Protein AF-A0A537KKY2-F1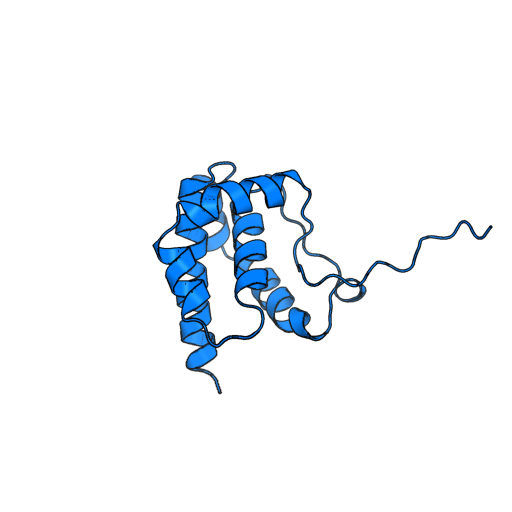 (afdb_monomer_lite)

Radius of gyration: 14.82 Å; chains: 1; bounding box: 40×30×48 Å

Secondary structure (DSSP, 8-state):
---S---PPPBS-SB---HHHHHHHHHHGGG-HHHHHHHHH--STTHHHHHHHHHHHHHSSS--BPPGGGB-GGGHHHHHHHHHHHT-HHHHHHHHHHTT-HHHHHHHHHHHHHHHHHHHHH--

Structure (mmCIF, N/CA/C/O backbone):
data_AF-A0A537KKY2-F1
#
_entry.id   AF-A0A537KKY2-F1
#
loop_
_atom_site.group_PDB
_atom_site.id
_atom_site.type_symbol
_atom_site.label_atom_id
_atom_site.label_alt_id
_atom_site.label_comp_id
_atom_site.label_asym_id
_atom_site.label_entity_id
_atom_site.label_seq_id
_atom_site.pdbx_PDB_ins_code
_atom_site.Cartn_x
_atom_site.Cartn_y
_atom_site.Cartn_z
_atom_site.occupancy
_atom_site.B_iso_or_equiv
_atom_site.auth_seq_id
_atom_site.auth_comp_id
_atom_site.auth_asym_id
_atom_site.auth_atom_id
_atom_site.pdbx_PDB_model_num
ATOM 1 N N . MET A 1 1 ? 25.834 -1.156 -30.778 1.00 37.69 1 MET A N 1
ATOM 2 C CA . MET A 1 1 ? 24.505 -0.953 -30.161 1.00 37.69 1 MET A CA 1
ATOM 3 C C . MET A 1 1 ? 23.981 -2.321 -29.775 1.00 37.69 1 MET A C 1
ATOM 5 O O . MET A 1 1 ? 23.835 -3.153 -30.659 1.00 37.69 1 MET A O 1
ATOM 9 N N . VAL A 1 2 ? 23.805 -2.595 -28.484 1.00 43.56 2 VAL A N 1
ATOM 10 C CA . VAL A 1 2 ? 23.272 -3.880 -28.013 1.00 43.56 2 VAL A CA 1
ATOM 11 C C . VAL A 1 2 ? 21.776 -3.689 -27.785 1.00 43.56 2 VAL A C 1
ATOM 13 O O . VAL A 1 2 ? 21.382 -3.024 -26.834 1.00 43.56 2 VAL A O 1
ATOM 16 N N . PHE A 1 3 ? 20.956 -4.222 -28.690 1.00 48.06 3 PHE A N 1
ATOM 17 C CA . PHE A 1 3 ? 19.530 -4.433 -28.452 1.00 48.06 3 PHE A CA 1
ATOM 18 C C . PHE A 1 3 ? 19.380 -5.788 -27.756 1.00 48.06 3 PHE A C 1
ATOM 20 O O . PHE A 1 3 ? 19.421 -6.838 -28.390 1.00 48.06 3 PHE A O 1
ATOM 27 N N . GLY A 1 4 ? 19.257 -5.748 -26.437 1.00 50.62 4 GLY A N 1
ATOM 28 C CA . GLY A 1 4 ? 18.796 -6.845 -25.593 1.00 50.62 4 GLY A CA 1
ATOM 29 C C . GLY A 1 4 ? 17.876 -6.252 -24.526 1.00 50.62 4 GLY A C 1
ATOM 30 O O . GLY A 1 4 ? 17.941 -5.036 -24.312 1.00 50.62 4 GLY A O 1
ATOM 31 N N . PRO A 1 5 ? 17.000 -7.041 -23.877 1.00 49.72 5 PRO A N 1
ATOM 32 C CA . PRO A 1 5 ? 16.219 -6.521 -22.765 1.00 49.72 5 PRO A CA 1
ATOM 33 C C . PRO A 1 5 ? 17.214 -5.976 -21.742 1.00 49.72 5 PRO A C 1
ATOM 35 O O . PRO A 1 5 ? 18.085 -6.707 -21.266 1.00 49.72 5 PRO A O 1
ATOM 38 N N . SER A 1 6 ? 17.133 -4.671 -21.472 1.00 57.19 6 SER A N 1
ATOM 39 C CA . SER A 1 6 ? 17.852 -4.078 -20.351 1.00 57.19 6 SER A CA 1
ATOM 40 C C . SER A 1 6 ? 17.519 -4.939 -19.140 1.00 57.19 6 SER A C 1
ATOM 42 O O . SER A 1 6 ? 16.339 -5.240 -18.936 1.00 57.19 6 SER A O 1
ATOM 44 N N . ALA A 1 7 ? 18.532 -5.390 -18.390 1.00 56.31 7 ALA A N 1
ATOM 45 C CA . ALA A 1 7 ? 18.290 -6.077 -17.125 1.00 56.31 7 ALA A CA 1
ATOM 46 C C . ALA A 1 7 ? 17.211 -5.285 -16.372 1.00 56.31 7 ALA A C 1
ATOM 48 O O . ALA A 1 7 ? 17.288 -4.046 -16.383 1.00 56.31 7 ALA A O 1
ATOM 49 N N . PRO A 1 8 ? 16.168 -5.946 -15.834 1.00 58.81 8 PRO A N 1
ATOM 50 C CA . PRO A 1 8 ? 15.068 -5.216 -15.240 1.00 58.81 8 PRO A CA 1
ATOM 51 C C . PRO A 1 8 ? 15.638 -4.271 -14.190 1.00 58.81 8 PRO A C 1
ATOM 53 O O . PRO A 1 8 ? 16.416 -4.682 -13.327 1.00 58.81 8 PRO A O 1
ATOM 56 N N . ALA A 1 9 ? 15.311 -2.988 -14.321 1.00 76.06 9 ALA A N 1
ATOM 57 C CA . ALA A 1 9 ? 15.739 -1.996 -13.356 1.00 76.06 9 ALA A CA 1
ATOM 58 C C . ALA A 1 9 ? 15.182 -2.413 -11.990 1.00 76.06 9 ALA A C 1
ATOM 60 O O . ALA A 1 9 ? 13.965 -2.507 -11.820 1.00 76.06 9 ALA A O 1
ATOM 61 N N . ILE A 1 10 ? 16.079 -2.708 -11.047 1.00 86.62 10 ILE A N 1
ATOM 62 C CA . ILE A 1 10 ? 15.712 -3.073 -9.679 1.00 86.62 10 ILE A CA 1
ATOM 63 C C . ILE A 1 10 ? 14.880 -1.923 -9.100 1.00 86.62 10 ILE A C 1
ATOM 65 O O . ILE A 1 10 ? 15.335 -0.779 -9.063 1.00 86.62 10 ILE A O 1
ATOM 69 N N . SER A 1 11 ? 13.653 -2.220 -8.676 1.00 89.56 11 SER A N 1
ATOM 70 C CA . SER A 1 11 ? 12.702 -1.231 -8.172 1.00 89.56 11 SER A CA 1
ATOM 71 C C . SER A 1 11 ? 12.497 -1.344 -6.670 1.00 89.56 11 SER A C 1
ATOM 73 O O . SER A 1 11 ? 12.560 -2.427 -6.095 1.00 89.56 11 SER A O 1
ATOM 75 N N . ARG A 1 12 ? 12.203 -0.210 -6.034 1.00 91.25 12 ARG A N 1
ATOM 76 C CA . ARG A 1 12 ? 11.792 -0.156 -4.626 1.00 91.25 12 ARG A CA 1
ATOM 77 C C . ARG A 1 12 ? 10.287 -0.323 -4.422 1.00 91.25 12 ARG A C 1
ATOM 79 O O . ARG A 1 12 ? 9.873 -0.547 -3.292 1.00 91.25 12 ARG A O 1
ATOM 86 N N . SER A 1 13 ? 9.488 -0.215 -5.482 1.00 92.94 13 SER A N 1
ATOM 87 C CA . SER A 1 13 ? 8.060 -0.520 -5.426 1.00 92.94 13 SER A CA 1
ATOM 88 C C . SER A 1 13 ? 7.847 -1.999 -5.716 1.00 92.94 13 SER A C 1
ATOM 90 O O . SER A 1 13 ? 8.467 -2.577 -6.612 1.00 92.94 13 SER A O 1
ATOM 92 N N . THR A 1 14 ? 6.971 -2.621 -4.942 1.00 94.25 14 THR A N 1
ATOM 93 C CA . THR A 1 14 ? 6.631 -4.040 -5.070 1.00 94.25 14 THR A CA 1
ATOM 94 C C . THR A 1 14 ? 5.454 -4.261 -6.019 1.00 94.25 14 THR A C 1
ATOM 96 O O . THR A 1 14 ? 5.295 -5.355 -6.567 1.00 94.25 14 THR A O 1
ATOM 99 N N . ILE A 1 15 ? 4.662 -3.216 -6.266 1.00 94.44 15 ILE A N 1
ATOM 100 C CA . ILE A 1 15 ? 3.536 -3.210 -7.195 1.00 94.44 15 ILE A CA 1
ATOM 101 C C . ILE A 1 15 ? 3.994 -2.648 -8.550 1.00 94.44 15 ILE A C 1
ATOM 103 O O . ILE A 1 15 ? 4.889 -1.811 -8.662 1.00 94.44 15 ILE A O 1
ATOM 107 N N . VAL A 1 16 ? 3.417 -3.150 -9.639 1.00 94.25 16 VAL A N 1
ATOM 108 C CA . VAL A 1 16 ? 3.556 -2.518 -10.954 1.00 94.25 16 VAL A CA 1
ATOM 109 C C . VAL A 1 16 ? 2.628 -1.307 -10.991 1.00 94.25 16 VAL A C 1
ATOM 111 O O . VAL A 1 16 ? 1.405 -1.462 -11.006 1.00 94.25 16 VAL A O 1
ATOM 114 N N . HIS A 1 17 ? 3.219 -0.119 -11.030 1.00 93.81 17 HIS A N 1
ATOM 115 C CA . HIS A 1 17 ? 2.524 1.161 -11.140 1.00 93.81 17 HIS A CA 1
ATOM 116 C C . HIS A 1 17 ? 2.902 1.868 -12.446 1.00 93.81 17 HIS A C 1
ATOM 118 O O . HIS A 1 17 ? 3.857 1.488 -13.130 1.00 93.81 17 HIS A O 1
ATOM 124 N N . ASP A 1 18 ? 2.111 2.870 -12.796 1.00 91.75 18 ASP A N 1
ATOM 125 C CA . ASP A 1 18 ? 2.328 3.784 -13.909 1.00 91.75 18 ASP A CA 1
ATOM 126 C C . ASP A 1 18 ? 2.257 5.243 -13.406 1.00 91.75 18 ASP A C 1
ATOM 128 O O . ASP A 1 18 ? 1.920 5.470 -12.239 1.00 91.75 18 ASP A O 1
ATOM 132 N N . PRO A 1 19 ? 2.591 6.243 -14.246 1.00 92.25 19 PRO A N 1
ATOM 133 C CA . PRO A 1 19 ? 2.602 7.641 -13.816 1.00 92.25 19 PRO A CA 1
ATOM 134 C C . PRO A 1 19 ? 1.258 8.169 -13.294 1.00 92.25 19 PRO A C 1
ATOM 136 O O . PRO A 1 19 ? 1.254 9.117 -12.517 1.00 92.25 19 PRO A O 1
ATOM 139 N N . PHE A 1 20 ? 0.120 7.570 -13.671 1.00 91.81 20 PHE A N 1
ATOM 140 C CA . PHE A 1 20 ? -1.185 8.011 -13.167 1.00 91.81 20 PHE A CA 1
ATOM 141 C C . PHE A 1 20 ? -1.400 7.612 -11.706 1.00 91.81 20 PHE A C 1
ATOM 143 O O . PHE A 1 20 ? -2.111 8.304 -10.979 1.00 91.81 20 PHE A O 1
ATOM 150 N N . ASP A 1 21 ? -0.805 6.504 -11.261 1.00 93.44 21 ASP A N 1
ATOM 151 C CA . ASP A 1 21 ? -0.862 6.116 -9.850 1.00 93.44 21 ASP A CA 1
ATOM 152 C C . ASP A 1 21 ? -0.021 7.043 -8.986 1.00 93.44 21 ASP A C 1
ATOM 154 O O . ASP A 1 21 ? -0.438 7.412 -7.888 1.00 93.44 21 ASP A O 1
ATOM 158 N N . GLU A 1 22 ? 1.162 7.402 -9.491 1.00 94.00 22 GLU A N 1
ATOM 159 C CA . GLU A 1 22 ? 2.065 8.353 -8.849 1.00 94.00 22 GLU A CA 1
ATOM 160 C C . GLU A 1 22 ? 1.373 9.706 -8.712 1.00 94.00 22 GLU A C 1
ATOM 162 O O . GLU A 1 22 ? 1.248 10.210 -7.599 1.00 94.00 22 GLU A O 1
ATOM 167 N N . GLU A 1 23 ? 0.815 10.231 -9.806 1.00 94.81 23 GLU A N 1
ATOM 168 C CA . GLU A 1 23 ? 0.076 11.494 -9.802 1.00 94.81 23 GLU A CA 1
ATOM 169 C C . GLU A 1 23 ? -1.111 11.455 -8.829 1.00 94.81 23 GLU A C 1
ATOM 171 O O . GLU A 1 23 ? -1.277 12.364 -8.016 1.00 94.81 23 GLU A O 1
ATOM 176 N N . ALA A 1 24 ? -1.905 10.379 -8.836 1.00 95.56 24 ALA A N 1
ATOM 177 C CA . ALA A 1 24 ? -3.039 10.241 -7.924 1.00 95.56 24 ALA A CA 1
ATOM 178 C C . ALA A 1 24 ? -2.608 10.212 -6.450 1.00 95.56 24 ALA A C 1
ATOM 180 O O . ALA A 1 24 ? -3.278 10.803 -5.597 1.00 95.56 24 ALA A O 1
ATOM 181 N N . PHE A 1 25 ? -1.500 9.532 -6.141 1.00 96.69 25 PHE A N 1
ATOM 182 C CA . PHE A 1 25 ? -0.954 9.486 -4.789 1.00 96.69 25 PHE A CA 1
ATOM 183 C C . PHE A 1 25 ? -0.393 10.845 -4.359 1.00 96.69 25 PHE A C 1
ATOM 185 O O . PHE A 1 25 ? -0.689 11.314 -3.259 1.00 96.69 25 PHE A O 1
ATOM 192 N N . GLU A 1 26 ? 0.370 11.507 -5.225 1.00 95.81 26 GLU A N 1
ATOM 193 C CA . GLU A 1 26 ? 0.938 12.831 -4.968 1.00 95.81 26 GLU A CA 1
ATOM 194 C C . GLU A 1 26 ? -0.140 13.908 -4.811 1.00 95.81 26 GLU A C 1
ATOM 196 O O . GLU A 1 26 ? 0.005 14.808 -3.984 1.00 95.81 26 GLU A O 1
ATOM 201 N N . GLU A 1 27 ? -1.253 13.804 -5.540 1.00 96.50 27 GLU A N 1
ATOM 202 C CA . GLU A 1 27 ? -2.363 14.749 -5.434 1.00 96.50 27 GLU A CA 1
ATOM 203 C C . GLU A 1 27 ? -3.143 14.590 -4.119 1.00 96.50 27 GLU A C 1
ATOM 205 O O . GLU A 1 27 ? -3.589 15.578 -3.517 1.00 96.50 27 GLU A O 1
ATOM 210 N N . ILE A 1 28 ? -3.337 13.346 -3.663 1.00 96.44 28 ILE A N 1
ATOM 211 C CA . ILE A 1 28 ? -4.135 13.070 -2.465 1.00 96.44 28 ILE A CA 1
ATOM 212 C C . ILE A 1 28 ? -3.324 13.153 -1.175 1.00 96.44 28 ILE A C 1
ATOM 214 O O . ILE A 1 28 ? -3.868 13.563 -0.148 1.00 96.44 28 ILE A O 1
ATOM 218 N N . LEU A 1 29 ? -2.030 12.822 -1.205 1.00 95.62 29 LEU A N 1
ATOM 219 C CA . LEU A 1 29 ? -1.189 12.775 -0.011 1.00 95.62 29 LEU A CA 1
ATOM 220 C C . LEU A 1 29 ? -1.205 14.097 0.782 1.00 95.62 29 LEU A C 1
ATOM 222 O O . LEU A 1 29 ? -1.402 14.031 1.993 1.00 95.62 29 LEU A O 1
ATOM 226 N N . PRO A 1 30 ? -1.105 15.303 0.179 1.00 95.69 30 PRO A N 1
ATOM 227 C CA . PRO A 1 30 ? -1.218 16.575 0.899 1.00 95.69 30 PRO A CA 1
ATOM 228 C C . PRO A 1 30 ? -2.544 16.768 1.644 1.00 95.69 30 PRO A C 1
ATOM 230 O O . PRO A 1 30 ? -2.575 17.476 2.649 1.00 95.69 30 PRO A O 1
ATOM 233 N N . LYS A 1 31 ? -3.623 16.143 1.158 1.00 95.50 31 LYS A N 1
ATOM 234 C CA . LYS A 1 31 ? -4.986 16.236 1.702 1.00 95.50 31 LYS A CA 1
ATOM 235 C C . LYS A 1 31 ? -5.255 15.157 2.767 1.00 95.50 31 LYS A C 1
ATOM 237 O O . LYS A 1 31 ? -6.152 15.324 3.588 1.00 95.50 31 LYS A O 1
ATOM 242 N N . ALA A 1 32 ? -4.473 14.076 2.783 1.00 95.44 32 ALA A N 1
ATOM 243 C CA . ALA A 1 32 ? -4.597 12.960 3.718 1.00 95.44 32 ALA A CA 1
ATOM 244 C C . ALA A 1 32 ? -3.790 13.216 5.005 1.00 95.44 32 ALA A C 1
ATOM 246 O O . ALA A 1 32 ? -2.660 12.753 5.161 1.00 95.44 32 ALA A O 1
ATOM 247 N N . ALA A 1 33 ? -4.356 14.004 5.924 1.00 94.50 33 ALA A N 1
ATOM 248 C CA . ALA A 1 33 ? -3.658 14.437 7.137 1.00 94.50 33 ALA A CA 1
ATOM 249 C C . ALA A 1 33 ? -3.184 13.272 8.027 1.00 94.50 33 ALA A C 1
ATOM 251 O O . ALA A 1 33 ? -2.048 13.312 8.499 1.00 94.50 33 ALA A O 1
ATOM 252 N N . GLY A 1 34 ? -4.015 12.241 8.223 1.00 93.88 34 GLY A N 1
ATOM 253 C CA . GLY A 1 34 ? -3.663 11.077 9.041 1.00 93.88 34 GLY A CA 1
ATOM 254 C C . GLY A 1 34 ? -2.539 10.257 8.410 1.00 93.88 34 GLY A C 1
ATOM 255 O O . GLY A 1 34 ? -1.505 10.059 9.041 1.00 93.88 34 GLY A O 1
ATOM 256 N N . LEU A 1 35 ? -2.659 9.915 7.123 1.00 94.88 35 LEU A N 1
ATOM 257 C CA . LEU A 1 35 ? -1.588 9.247 6.373 1.00 94.88 35 LEU A CA 1
ATOM 258 C C . LEU A 1 35 ? -0.258 10.019 6.421 1.00 94.88 35 LEU A C 1
ATOM 260 O O . LEU A 1 35 ? 0.802 9.422 6.602 1.00 94.88 35 LEU A O 1
ATOM 264 N N . ARG A 1 36 ? -0.292 11.350 6.285 1.00 96.62 36 ARG A N 1
ATOM 265 C CA . ARG A 1 36 ? 0.911 12.192 6.399 1.00 96.62 36 ARG A CA 1
ATOM 266 C C . ARG A 1 36 ? 1.540 12.121 7.785 1.00 96.62 36 ARG A C 1
ATOM 268 O O . ARG A 1 36 ? 2.761 12.041 7.875 1.00 96.62 36 ARG A O 1
ATOM 275 N N . LEU A 1 37 ? 0.726 12.197 8.838 1.00 95.44 37 LEU A N 1
ATOM 276 C CA . LEU A 1 37 ? 1.204 12.120 10.217 1.00 95.44 37 LEU A CA 1
ATOM 277 C C . LEU A 1 37 ? 1.846 10.756 10.479 1.00 95.44 37 LEU A C 1
ATOM 279 O O . LEU A 1 37 ? 2.981 10.693 10.941 1.00 95.44 37 LEU A O 1
ATOM 283 N N . LEU A 1 38 ? 1.170 9.685 10.064 1.00 94.62 38 LEU A N 1
ATOM 284 C CA . LEU A 1 38 ? 1.650 8.315 10.190 1.00 94.62 38 LEU A CA 1
ATOM 285 C C . LEU A 1 38 ? 3.002 8.112 9.493 1.00 94.62 38 LEU A C 1
ATOM 287 O O . LEU A 1 38 ? 3.921 7.520 10.056 1.00 94.62 38 LEU A O 1
ATOM 291 N N . LEU A 1 39 ? 3.159 8.653 8.282 1.00 94.38 39 LEU A N 1
ATOM 292 C CA . LEU A 1 39 ? 4.427 8.614 7.551 1.00 94.38 39 LEU A CA 1
ATOM 293 C C . LEU A 1 39 ? 5.532 9.440 8.218 1.00 94.38 39 LEU A C 1
ATOM 295 O O . LEU A 1 39 ? 6.691 9.036 8.171 1.00 94.38 39 LEU A O 1
ATOM 299 N N . ALA A 1 40 ? 5.194 10.579 8.824 1.00 93.44 40 ALA A N 1
ATOM 300 C CA . ALA A 1 40 ? 6.158 11.437 9.510 1.00 93.44 40 ALA A CA 1
ATOM 301 C C . ALA A 1 40 ? 6.649 10.839 10.840 1.00 93.44 40 ALA A C 1
ATOM 303 O O . ALA A 1 40 ? 7.795 11.066 11.226 1.00 93.44 40 ALA A O 1
ATOM 304 N N . GLU A 1 41 ? 5.797 10.085 11.537 1.00 92.50 41 GLU A N 1
ATOM 305 C CA . GLU A 1 41 ? 6.105 9.476 12.838 1.00 92.50 41 GLU A CA 1
ATOM 306 C C . GLU A 1 41 ? 6.694 8.062 12.723 1.00 92.50 41 GLU A C 1
ATOM 308 O O . GLU A 1 41 ? 7.319 7.564 13.668 1.00 92.50 41 GLU A O 1
ATOM 313 N N . SER A 1 42 ? 6.527 7.411 11.569 1.00 89.38 42 SER A N 1
ATOM 314 C CA . SER A 1 42 ? 6.990 6.044 11.359 1.00 89.38 42 SER A CA 1
ATOM 315 C C . SER A 1 42 ? 8.512 5.923 11.439 1.00 89.38 42 SER A C 1
ATOM 317 O O . SER A 1 42 ? 9.270 6.624 10.769 1.00 89.38 42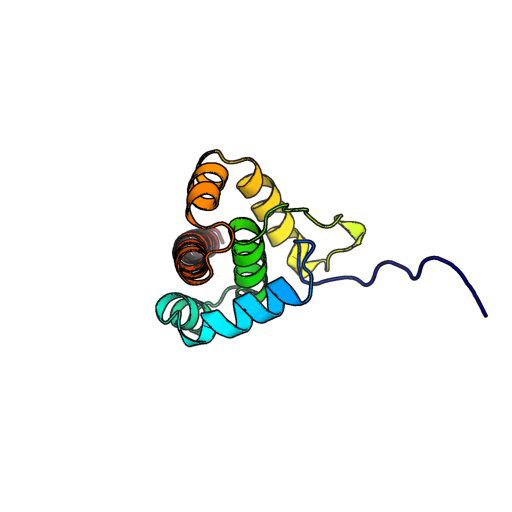 SER A O 1
ATOM 319 N N . ARG A 1 43 ? 8.964 4.959 12.246 1.00 87.38 43 ARG A N 1
ATOM 320 C CA . ARG A 1 43 ? 10.374 4.545 12.345 1.00 87.38 43 ARG A CA 1
ATOM 321 C C . ARG A 1 43 ? 10.704 3.367 11.433 1.00 87.38 43 ARG A C 1
ATOM 323 O O . ARG A 1 43 ? 11.865 2.972 11.352 1.00 87.38 43 ARG A O 1
ATOM 330 N N . VAL A 1 44 ? 9.693 2.794 10.780 1.00 84.88 44 VAL A N 1
ATOM 331 C CA . VAL A 1 44 ? 9.865 1.651 9.888 1.00 84.88 44 VAL A CA 1
ATOM 332 C C . VAL A 1 44 ? 10.560 2.131 8.612 1.00 84.88 44 VAL A C 1
ATOM 334 O O . VAL A 1 44 ? 10.060 3.046 7.947 1.00 84.88 44 VAL A O 1
ATOM 337 N N . PRO A 1 45 ? 11.709 1.537 8.242 1.00 85.31 45 PRO A N 1
ATOM 338 C CA . PRO A 1 45 ? 12.372 1.864 6.992 1.00 85.31 45 PRO A CA 1
ATOM 339 C C . PRO A 1 45 ? 11.416 1.694 5.813 1.00 85.31 45 PRO A C 1
ATOM 341 O O . PRO A 1 45 ? 10.677 0.718 5.739 1.00 85.31 45 PRO A O 1
ATOM 344 N N . LEU A 1 46 ? 11.457 2.633 4.868 1.00 88.69 46 LEU A N 1
ATOM 345 C CA . LEU A 1 46 ? 10.675 2.566 3.631 1.00 88.69 46 LEU A CA 1
ATOM 346 C C . LEU A 1 46 ? 9.144 2.557 3.830 1.00 88.69 46 LEU A C 1
ATOM 348 O O . LEU A 1 46 ? 8.409 2.105 2.949 1.00 88.69 46 LEU A O 1
ATOM 352 N N . ALA A 1 47 ? 8.642 3.098 4.948 1.00 91.31 47 ALA A N 1
ATOM 353 C CA . ALA A 1 47 ? 7.204 3.233 5.196 1.00 91.31 47 ALA A CA 1
ATOM 354 C C . ALA A 1 47 ? 6.475 3.993 4.073 1.00 91.31 47 ALA A C 1
ATOM 356 O O . ALA A 1 47 ? 5.359 3.635 3.710 1.00 91.31 47 ALA A O 1
ATOM 357 N N . GLN A 1 48 ? 7.120 4.993 3.463 1.00 93.50 48 GLN A N 1
ATOM 358 C CA . GLN A 1 48 ? 6.555 5.727 2.328 1.00 93.50 48 GLN A CA 1
ATOM 359 C C . GLN A 1 48 ? 6.390 4.847 1.082 1.00 93.50 48 GLN A C 1
ATOM 361 O O . GLN A 1 48 ? 5.377 4.947 0.394 1.00 93.50 48 GLN A O 1
ATOM 366 N N . GLN A 1 49 ? 7.352 3.963 0.797 1.00 93.81 49 GLN A N 1
ATOM 367 C CA . GLN A 1 49 ? 7.242 3.010 -0.311 1.00 93.81 49 GLN A CA 1
ATOM 368 C C . GLN A 1 49 ? 6.132 1.990 -0.045 1.00 93.81 49 GLN A C 1
ATOM 370 O O . GLN A 1 49 ? 5.341 1.710 -0.941 1.00 93.81 49 GLN A O 1
ATOM 375 N N . LEU A 1 50 ? 6.025 1.489 1.191 1.00 94.00 50 LEU A N 1
ATOM 376 C CA . LEU A 1 50 ? 4.938 0.591 1.583 1.00 94.00 50 LEU A CA 1
ATOM 377 C C . LEU A 1 50 ? 3.568 1.273 1.461 1.00 94.00 50 LEU A C 1
ATOM 379 O O . LEU A 1 50 ? 2.631 0.674 0.941 1.00 94.00 50 LEU A O 1
ATOM 383 N N . ALA A 1 51 ? 3.457 2.532 1.890 1.00 96.25 51 ALA A N 1
ATOM 384 C CA . ALA A 1 51 ? 2.236 3.322 1.758 1.00 96.25 51 ALA A CA 1
ATOM 385 C C . ALA A 1 51 ? 1.822 3.500 0.296 1.00 96.25 51 ALA A C 1
ATOM 387 O O . ALA A 1 51 ? 0.652 3.332 -0.035 1.00 96.25 51 ALA A O 1
ATOM 388 N N . PHE A 1 52 ? 2.778 3.798 -0.585 1.00 96.81 52 PHE A N 1
ATOM 389 C CA . PHE A 1 52 ? 2.508 3.926 -2.013 1.00 96.81 52 PHE A CA 1
ATOM 390 C C . PHE A 1 52 ? 2.068 2.598 -2.645 1.00 96.81 52 PHE A C 1
ATOM 392 O O . PHE A 1 52 ? 1.097 2.564 -3.402 1.00 96.81 52 PHE A O 1
ATOM 399 N N . ASP A 1 53 ? 2.718 1.486 -2.298 1.00 96.19 53 ASP A N 1
ATOM 400 C CA . ASP A 1 53 ? 2.321 0.163 -2.787 1.00 96.19 53 ASP A CA 1
ATOM 401 C C . ASP A 1 53 ? 0.921 -0.240 -2.286 1.00 96.19 53 ASP A C 1
ATOM 403 O O . ASP A 1 53 ? 0.108 -0.764 -3.055 1.00 96.19 53 ASP A O 1
ATOM 407 N N . LEU A 1 54 ? 0.601 0.054 -1.019 1.00 96.06 54 LEU A N 1
ATOM 408 C CA . LEU A 1 54 ? -0.739 -0.133 -0.456 1.00 96.06 54 LEU A CA 1
ATOM 409 C C . LEU A 1 54 ? -1.767 0.728 -1.188 1.00 96.06 54 LEU A C 1
ATOM 411 O O . LEU A 1 54 ? -2.806 0.213 -1.605 1.00 96.06 54 LEU A O 1
ATOM 415 N N . PHE A 1 55 ? -1.459 2.002 -1.421 1.00 97.25 55 PHE A N 1
ATOM 416 C CA . PHE A 1 55 ? -2.314 2.888 -2.200 1.00 97.25 55 PHE A CA 1
ATOM 417 C C . PHE A 1 55 ? -2.600 2.296 -3.583 1.00 97.25 55 PHE A C 1
ATOM 419 O O . PHE A 1 55 ? -3.761 2.128 -3.951 1.00 97.25 55 PHE A O 1
ATOM 426 N N . CYS A 1 56 ? -1.568 1.864 -4.312 1.00 96.50 56 CYS A N 1
ATOM 427 C CA . CYS A 1 56 ? -1.724 1.225 -5.619 1.00 96.50 56 CYS A CA 1
ATOM 428 C C . CYS A 1 56 ? -2.585 -0.048 -5.554 1.00 96.50 56 CYS A C 1
ATOM 430 O O . CYS A 1 56 ? -3.404 -0.293 -6.447 1.00 96.50 56 CYS A O 1
ATOM 432 N N . SER A 1 57 ? -2.442 -0.847 -4.492 1.00 95.62 57 SER A N 1
ATOM 433 C CA . SER A 1 57 ? -3.224 -2.076 -4.303 1.00 95.62 57 SER A CA 1
ATOM 434 C C . SER A 1 57 ? -4.731 -1.811 -4.172 1.00 95.62 57 SER A C 1
ATOM 436 O O . SER A 1 57 ? -5.557 -2.560 -4.706 1.00 95.62 57 SER A O 1
ATOM 438 N N . PHE A 1 58 ? -5.099 -0.689 -3.555 1.00 96.19 58 PHE A N 1
ATOM 439 C CA . PHE A 1 58 ? -6.484 -0.280 -3.341 1.00 96.19 58 PHE A CA 1
ATOM 440 C C . PHE A 1 58 ? -7.041 0.615 -4.460 1.00 96.19 58 PHE A C 1
ATOM 442 O O . PHE A 1 58 ? -8.252 0.596 -4.702 1.00 96.19 58 PHE A O 1
ATOM 449 N N . TYR A 1 59 ? -6.185 1.368 -5.155 1.00 95.19 59 TYR A N 1
ATOM 450 C CA . TYR A 1 59 ? -6.577 2.360 -6.156 1.00 95.19 59 TYR A CA 1
ATOM 451 C C . TYR A 1 59 ? -6.910 1.735 -7.516 1.00 95.19 59 TYR A C 1
ATOM 453 O O . TYR A 1 59 ? -7.958 2.021 -8.101 1.00 95.19 59 TYR A O 1
ATOM 461 N N . LYS A 1 60 ? -6.028 0.872 -8.039 1.00 93.00 60 LYS A N 1
ATOM 462 C CA . LYS A 1 60 ? -6.035 0.483 -9.461 1.00 93.00 60 LYS A CA 1
ATOM 463 C C . LYS A 1 60 ? -7.097 -0.547 -9.824 1.00 93.00 60 LYS A C 1
ATOM 465 O O . LYS A 1 60 ? -7.556 -1.322 -8.987 1.00 93.00 60 LYS A O 1
ATOM 470 N N . TYR A 1 61 ? -7.404 -0.659 -11.123 1.00 84.81 61 TYR A N 1
ATOM 471 C CA . TYR A 1 61 ? -8.260 -1.720 -11.687 1.00 84.81 61 TYR A CA 1
ATOM 472 C C . TYR A 1 61 ? -7.633 -3.109 -11.712 1.00 84.81 61 TYR A C 1
ATOM 474 O O . TYR A 1 61 ? -8.348 -4.097 -11.522 1.00 84.81 61 TYR A O 1
ATOM 482 N N . PHE A 1 62 ? -6.326 -3.192 -11.919 1.00 87.12 62 PHE A N 1
ATOM 483 C CA . PHE A 1 62 ? -5.586 -4.442 -11.906 1.00 87.12 62 PHE A CA 1
ATOM 484 C C . PHE A 1 62 ? -4.317 -4.239 -11.096 1.00 87.12 62 PHE A C 1
ATOM 486 O O . PHE A 1 62 ? -3.562 -3.303 -11.346 1.00 87.12 62 PHE A O 1
ATOM 493 N N . VAL A 1 63 ? -4.123 -5.102 -10.106 1.00 92.06 63 VAL A N 1
ATOM 494 C CA . VAL A 1 63 ? -2.978 -5.051 -9.207 1.00 92.06 63 VAL A CA 1
ATOM 495 C C . VAL A 1 63 ? -2.065 -6.198 -9.588 1.00 92.06 63 VAL A C 1
ATOM 497 O O . VAL A 1 63 ? -2.495 -7.351 -9.623 1.00 92.06 63 VAL A O 1
ATOM 500 N N . LYS A 1 64 ? -0.811 -5.879 -9.893 1.00 93.19 64 LYS A N 1
ATOM 501 C CA . LYS A 1 64 ? 0.202 -6.866 -10.245 1.00 93.19 64 LYS A CA 1
ATOM 502 C C . LYS A 1 64 ? 1.420 -6.654 -9.366 1.00 93.19 64 LYS A C 1
ATOM 504 O O . LYS A 1 64 ? 1.988 -5.568 -9.363 1.00 93.19 64 LYS A O 1
ATOM 509 N N . LEU A 1 65 ? 1.833 -7.702 -8.665 1.00 94.00 65 LEU A N 1
ATOM 510 C CA . LEU A 1 65 ? 3.114 -7.714 -7.969 1.00 94.00 65 LEU A CA 1
ATOM 511 C C . LEU A 1 65 ? 4.253 -7.890 -8.971 1.00 94.00 65 LEU A C 1
ATOM 513 O O . LEU A 1 65 ? 4.152 -8.694 -9.904 1.00 94.00 65 LEU A O 1
ATOM 517 N N . ARG A 1 66 ? 5.349 -7.164 -8.755 1.00 94.19 66 ARG A N 1
ATOM 518 C CA . ARG A 1 66 ? 6.605 -7.388 -9.473 1.00 94.19 66 ARG A CA 1
ATOM 519 C C . ARG A 1 66 ? 7.214 -8.733 -9.064 1.00 94.19 66 ARG A C 1
ATOM 521 O O . ARG A 1 66 ? 6.935 -9.280 -7.984 1.00 94.19 66 ARG A O 1
ATOM 528 N N . SER A 1 67 ? 8.024 -9.307 -9.949 1.00 91.62 67 SER A N 1
ATOM 529 C CA . SER A 1 67 ? 8.747 -10.533 -9.615 1.00 91.62 67 SER A CA 1
ATOM 530 C C . SER A 1 67 ? 9.821 -10.244 -8.555 1.00 91.62 67 SER A C 1
ATOM 532 O O . SER A 1 67 ? 10.338 -9.126 -8.499 1.00 91.62 67 SER A O 1
ATOM 534 N N . PRO A 1 68 ? 10.197 -11.231 -7.722 1.00 90.62 68 PRO A N 1
ATOM 535 C CA . PRO A 1 68 ? 11.260 -11.048 -6.735 1.00 90.62 68 PRO A CA 1
ATOM 536 C C . PRO A 1 68 ? 12.581 -10.565 -7.352 1.00 90.62 68 PRO A C 1
ATOM 538 O O . PRO A 1 68 ? 13.264 -9.743 -6.759 1.00 90.62 68 PRO A O 1
ATOM 541 N N . SER A 1 69 ? 12.918 -10.995 -8.573 1.00 90.62 69 SER A N 1
ATOM 542 C CA . SER A 1 69 ? 14.130 -10.561 -9.288 1.00 90.62 69 SER A CA 1
ATOM 543 C C . SER A 1 69 ? 14.130 -9.091 -9.725 1.00 90.62 69 SER A C 1
ATOM 545 O O . SER A 1 69 ? 15.173 -8.576 -10.112 1.00 90.62 69 SER A O 1
ATOM 547 N N . GLU A 1 70 ? 12.978 -8.419 -9.694 1.00 92.12 70 GLU A N 1
ATOM 548 C CA . GLU A 1 70 ? 12.812 -7.019 -10.111 1.00 92.12 70 GLU A CA 1
ATOM 549 C C . GLU A 1 70 ? 12.737 -6.053 -8.918 1.00 92.12 70 GLU A C 1
ATOM 551 O O . GLU A 1 70 ? 12.582 -4.847 -9.113 1.00 92.12 70 GLU A O 1
ATOM 556 N N . ILE A 1 71 ? 12.812 -6.566 -7.686 1.00 92.25 71 ILE A N 1
ATOM 557 C CA . ILE A 1 71 ? 12.601 -5.799 -6.456 1.00 92.25 71 ILE A CA 1
ATOM 558 C C . ILE A 1 71 ? 13.905 -5.702 -5.661 1.00 92.25 71 ILE A C 1
ATOM 560 O O . ILE A 1 71 ? 14.647 -6.676 -5.518 1.00 92.25 71 ILE A O 1
ATOM 564 N N . ALA A 1 72 ? 14.175 -4.515 -5.122 1.00 91.25 72 ALA A N 1
ATOM 565 C CA . ALA A 1 72 ? 15.324 -4.255 -4.267 1.00 91.25 72 ALA A CA 1
ATOM 566 C C . ALA A 1 72 ? 15.305 -5.173 -3.026 1.00 91.25 72 ALA A C 1
ATOM 568 O O . ALA A 1 72 ? 14.228 -5.386 -2.460 1.00 91.25 72 ALA A O 1
ATOM 569 N N . PRO A 1 73 ? 16.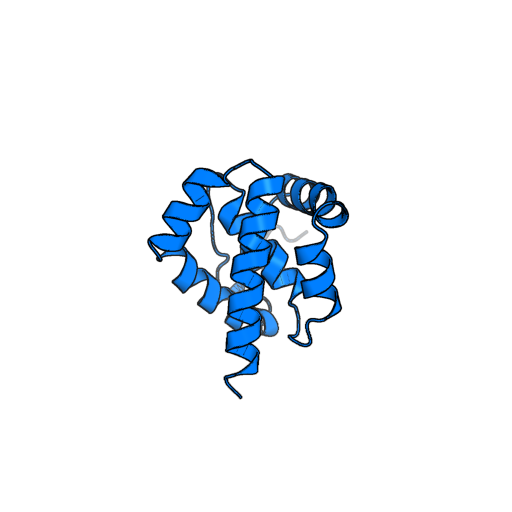452 -5.726 -2.581 1.00 90.12 73 PRO A N 1
ATOM 570 C CA . PRO A 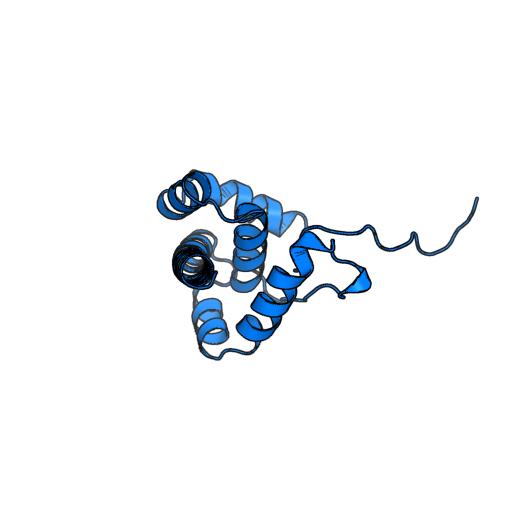1 73 ? 16.504 -6.659 -1.452 1.00 90.12 73 PRO A CA 1
ATOM 571 C C . PRO A 1 73 ? 15.797 -6.146 -0.192 1.00 90.12 73 PRO A C 1
ATOM 573 O O . PRO A 1 73 ? 15.078 -6.898 0.463 1.00 90.12 73 PRO A O 1
ATOM 576 N N . GLU A 1 74 ? 15.931 -4.853 0.104 1.00 90.06 74 GLU A N 1
ATOM 577 C CA . GLU A 1 74 ? 15.310 -4.195 1.252 1.00 90.06 74 GLU A CA 1
ATOM 578 C C . GLU A 1 74 ? 13.771 -4.113 1.181 1.00 90.06 74 GLU A C 1
ATOM 580 O O . GLU A 1 74 ? 13.121 -3.944 2.208 1.00 90.06 74 GLU A O 1
ATOM 585 N N . CYS A 1 75 ? 13.173 -4.295 -0.001 1.00 91.25 75 CYS A N 1
ATOM 586 C CA . CYS A 1 75 ? 11.723 -4.267 -0.217 1.00 91.25 75 CYS A CA 1
ATOM 587 C C . CYS A 1 75 ? 11.092 -5.666 -0.347 1.00 91.25 75 CYS A C 1
ATOM 589 O O . CYS A 1 75 ? 9.873 -5.776 -0.492 1.00 91.25 75 CYS A O 1
ATOM 591 N N . GLN A 1 76 ? 11.880 -6.748 -0.300 1.00 90.31 76 GLN A N 1
ATOM 592 C CA . GLN A 1 76 ? 11.349 -8.113 -0.451 1.00 90.31 76 GLN A CA 1
ATOM 593 C C . GLN A 1 76 ? 10.350 -8.464 0.661 1.00 90.31 76 GLN A C 1
ATOM 595 O O . GLN A 1 76 ? 9.298 -9.036 0.3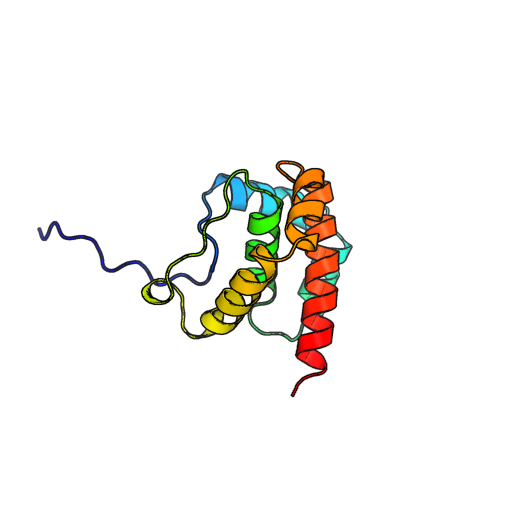87 1.00 90.31 76 GLN A O 1
ATOM 600 N N . GLY A 1 77 ? 10.607 -8.020 1.896 1.00 89.25 77 GLY A N 1
ATOM 601 C CA . GLY A 1 77 ? 9.667 -8.204 3.006 1.00 89.25 77 GLY A CA 1
ATOM 602 C C . GLY A 1 77 ? 8.312 -7.529 2.759 1.00 89.25 77 GLY A C 1
ATOM 603 O O . GLY A 1 77 ? 7.266 -8.129 3.010 1.00 89.25 77 GLY A O 1
ATOM 604 N N . HIS A 1 78 ? 8.311 -6.317 2.192 1.00 90.06 78 HIS A N 1
ATOM 605 C CA . HIS A 1 78 ? 7.078 -5.619 1.807 1.00 90.06 78 HIS A CA 1
ATOM 606 C C . HIS A 1 78 ? 6.327 -6.375 0.711 1.00 90.06 78 HIS A C 1
ATOM 608 O O . HIS A 1 78 ? 5.104 -6.496 0.765 1.00 90.06 78 HIS A O 1
ATOM 614 N N . ARG A 1 79 ? 7.056 -6.943 -0.254 1.00 92.94 79 ARG A N 1
ATOM 615 C CA . ARG A 1 79 ? 6.471 -7.729 -1.341 1.00 92.94 79 ARG A CA 1
ATOM 616 C C . ARG A 1 79 ? 5.745 -8.960 -0.804 1.00 92.94 79 ARG A C 1
ATOM 618 O O . ARG A 1 79 ? 4.622 -9.228 -1.221 1.00 92.94 79 ARG A O 1
ATOM 625 N N . ASP A 1 80 ? 6.366 -9.696 0.110 1.00 91.25 80 ASP A N 1
ATOM 626 C CA . ASP A 1 80 ? 5.784 -10.911 0.690 1.00 91.25 80 ASP A CA 1
ATOM 627 C C . ASP A 1 80 ? 4.587 -10.604 1.593 1.00 91.25 80 ASP A C 1
ATOM 629 O O . ASP A 1 80 ? 3.621 -11.368 1.668 1.00 91.25 80 ASP A O 1
ATOM 633 N N . LEU A 1 81 ? 4.620 -9.462 2.279 1.00 89.81 81 LEU A N 1
ATOM 634 C CA . LEU A 1 81 ? 3.477 -8.938 3.016 1.00 89.81 81 LEU A CA 1
ATOM 635 C C . LEU A 1 81 ? 2.316 -8.623 2.069 1.00 89.81 81 LEU A C 1
ATOM 637 O O . LEU A 1 81 ? 1.211 -9.126 2.272 1.00 89.81 81 LEU A O 1
ATOM 641 N N . LEU A 1 82 ? 2.570 -7.861 1.006 1.00 91.44 82 LEU A N 1
ATOM 642 C CA . LEU A 1 82 ? 1.546 -7.493 0.033 1.00 91.44 82 LEU A CA 1
ATOM 643 C C . LEU A 1 82 ? 1.007 -8.707 -0.725 1.00 91.44 82 LEU A C 1
ATOM 645 O O . LEU A 1 82 ? -0.198 -8.794 -0.919 1.00 91.44 82 LEU A O 1
ATOM 649 N N . ALA A 1 83 ? 1.845 -9.685 -1.073 1.00 92.38 83 ALA A N 1
ATOM 650 C CA . ALA A 1 83 ? 1.406 -10.947 -1.671 1.00 92.38 83 ALA A CA 1
ATOM 651 C C . ALA A 1 83 ? 0.332 -11.638 -0.831 1.00 92.38 83 ALA A C 1
ATOM 653 O O . ALA A 1 83 ? -0.734 -11.962 -1.348 1.00 92.38 83 ALA A O 1
ATOM 654 N N . ARG A 1 84 ? 0.572 -11.766 0.477 1.00 90.12 84 ARG A N 1
ATOM 655 C CA . ARG A 1 84 ? -0.411 -12.329 1.408 1.00 90.12 84 ARG A CA 1
ATOM 656 C C . ARG A 1 84 ? -1.648 -11.442 1.525 1.00 90.12 84 ARG A C 1
ATOM 658 O O . ARG A 1 84 ? -2.760 -11.955 1.522 1.00 90.12 84 ARG A O 1
ATOM 665 N N . ALA A 1 85 ? -1.472 -10.122 1.594 1.00 88.31 85 ALA A N 1
ATOM 666 C CA . ALA A 1 85 ? -2.582 -9.181 1.718 1.00 88.31 85 ALA A CA 1
ATOM 667 C C . ALA A 1 85 ? -3.534 -9.226 0.510 1.00 88.31 85 ALA A C 1
ATOM 669 O O . ALA A 1 85 ? -4.750 -9.200 0.696 1.00 88.31 85 ALA A O 1
ATOM 670 N N . LEU A 1 86 ? -3.009 -9.350 -0.715 1.00 88.69 86 LEU A N 1
ATOM 671 C CA . LEU A 1 86 ? -3.818 -9.414 -1.938 1.00 88.69 86 LEU A CA 1
ATOM 672 C C . LEU A 1 86 ? -4.733 -10.647 -1.993 1.00 88.69 86 LEU A C 1
ATOM 674 O O . LEU A 1 86 ? -5.776 -10.597 -2.647 1.00 88.69 86 LEU A O 1
ATOM 678 N N . GLU A 1 87 ? -4.371 -11.726 -1.298 1.00 90.25 87 GLU A N 1
ATOM 679 C CA . GLU A 1 87 ? -5.164 -12.958 -1.198 1.00 90.25 87 GLU A CA 1
ATOM 680 C C . GLU A 1 87 ? -6.277 -12.868 -0.140 1.00 90.25 87 GLU A C 1
ATOM 682 O O . GLU A 1 87 ? -7.178 -13.710 -0.104 1.00 90.25 87 GLU A O 1
ATOM 687 N N . LEU A 1 88 ? -6.263 -11.836 0.713 1.00 90.31 88 LEU A N 1
ATOM 688 C CA . LEU A 1 88 ? -7.264 -11.671 1.761 1.00 90.31 88 LEU A CA 1
ATOM 689 C C . LEU A 1 88 ? -8.609 -11.208 1.195 1.00 90.31 88 LEU A C 1
ATOM 691 O O . LEU A 1 88 ? -8.725 -10.318 0.339 1.00 90.31 88 LEU A O 1
ATOM 695 N N . ARG A 1 89 ? -9.681 -11.758 1.769 1.00 90.94 89 ARG A N 1
ATOM 696 C CA . ARG A 1 89 ? -11.050 -11.341 1.452 1.00 90.94 89 ARG A CA 1
ATOM 697 C C . ARG A 1 89 ? -11.290 -9.887 1.862 1.00 90.94 89 ARG A C 1
ATOM 699 O O . ARG A 1 89 ? -12.016 -9.168 1.182 1.00 90.94 89 ARG A O 1
ATOM 706 N N . GLU A 1 90 ? -10.689 -9.460 2.962 1.00 90.31 90 GLU A N 1
ATOM 707 C CA . GLU A 1 90 ? -10.775 -8.116 3.534 1.00 90.31 90 GLU A CA 1
ATOM 708 C C .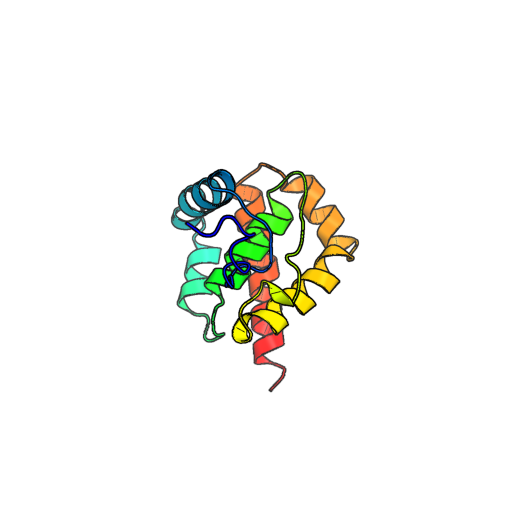 GLU A 1 90 ? -10.179 -7.084 2.579 1.00 90.31 90 GLU A C 1
ATOM 710 O O . GLU A 1 90 ? -10.830 -6.081 2.289 1.00 90.31 90 GLU A O 1
ATOM 715 N N . HIS A 1 91 ? -9.016 -7.386 1.997 1.00 90.88 91 HIS A N 1
ATOM 716 C CA . HIS A 1 91 ? -8.413 -6.564 0.952 1.00 90.88 91 HIS A CA 1
ATOM 717 C C . HIS A 1 91 ? -9.358 -6.426 -0.252 1.00 90.88 91 HIS A C 1
ATOM 719 O O . HIS A 1 91 ? -9.646 -5.318 -0.704 1.00 90.88 91 HIS A O 1
ATOM 725 N N . SER A 1 92 ? -9.927 -7.541 -0.723 1.00 90.19 92 SER A N 1
ATOM 726 C CA . SER A 1 92 ? -10.885 -7.530 -1.838 1.00 90.19 92 SER A CA 1
ATOM 727 C C . SER A 1 92 ? -12.143 -6.700 -1.542 1.00 90.19 92 SER A C 1
ATOM 729 O O . SER A 1 92 ? -12.634 -5.993 -2.424 1.00 90.19 92 SER A O 1
ATOM 731 N N . LYS A 1 93 ? -12.656 -6.755 -0.304 1.00 92.38 93 LYS A N 1
ATOM 732 C CA . LYS A 1 93 ? -13.795 -5.938 0.144 1.00 92.38 93 LYS A CA 1
ATOM 733 C C . LYS A 1 93 ? -13.438 -4.456 0.148 1.00 92.38 93 LYS A C 1
ATOM 735 O O . LYS A 1 93 ? -14.160 -3.686 -0.472 1.00 92.38 93 LYS A O 1
ATOM 740 N N . LEU A 1 94 ? -12.339 -4.066 0.801 1.00 91.75 94 LEU A N 1
ATOM 741 C CA . LEU A 1 94 ? -11.890 -2.669 0.861 1.00 91.75 94 LEU A CA 1
ATOM 742 C C . LEU A 1 94 ? -11.718 -2.096 -0.544 1.00 91.75 94 LEU A C 1
ATOM 744 O O . LEU A 1 94 ? -12.295 -1.061 -0.873 1.00 91.75 94 LEU A O 1
ATOM 748 N N . ARG A 1 95 ? -11.052 -2.848 -1.420 1.00 93.06 95 ARG A N 1
ATOM 749 C CA . ARG A 1 95 ? -10.829 -2.457 -2.809 1.00 93.06 95 ARG A CA 1
ATOM 750 C C . ARG A 1 95 ? -12.116 -2.213 -3.600 1.00 93.06 95 ARG A C 1
ATOM 752 O O . ARG A 1 95 ? -12.143 -1.350 -4.475 1.00 93.06 95 ARG A O 1
ATOM 759 N N . ALA A 1 96 ? -13.198 -2.935 -3.308 1.00 92.25 96 ALA A N 1
ATOM 760 C CA . ALA A 1 96 ? -14.489 -2.696 -3.956 1.00 92.25 96 ALA A CA 1
ATOM 761 C C . ALA A 1 96 ? -15.054 -1.294 -3.655 1.00 92.25 96 ALA A C 1
ATOM 763 O O . ALA A 1 96 ? -15.777 -0.742 -4.486 1.00 92.25 96 ALA A O 1
ATOM 764 N N . PHE A 1 97 ? -14.706 -0.706 -2.506 1.00 91.62 97 PHE A N 1
ATOM 765 C CA . PHE A 1 97 ? -15.149 0.630 -2.104 1.00 91.62 97 PHE A CA 1
ATOM 766 C C . PHE A 1 97 ? -14.213 1.746 -2.577 1.00 91.62 97 PHE A C 1
ATOM 768 O O . PHE A 1 97 ? -14.703 2.827 -2.920 1.00 91.62 97 PHE A O 1
ATOM 775 N N . THR A 1 98 ? -12.904 1.477 -2.619 1.00 93.12 98 THR A N 1
ATOM 776 C CA . THR A 1 98 ? -11.839 2.473 -2.837 1.00 93.12 98 THR A CA 1
ATOM 777 C C . THR A 1 98 ? -11.421 2.647 -4.292 1.00 93.12 98 THR A C 1
ATOM 779 O O . THR A 1 98 ? -10.906 3.699 -4.649 1.00 93.12 98 THR A O 1
ATOM 782 N N . ARG A 1 99 ? -11.607 1.630 -5.142 1.00 92.38 99 ARG A N 1
ATOM 783 C CA . ARG A 1 99 ? -11.056 1.607 -6.506 1.00 92.38 99 ARG A CA 1
ATOM 784 C C . ARG A 1 99 ? -11.398 2.872 -7.301 1.00 92.38 99 ARG A C 1
ATOM 786 O O . ARG A 1 99 ? -12.575 3.188 -7.472 1.00 92.38 99 ARG A O 1
ATOM 793 N N . LEU A 1 100 ? -10.364 3.519 -7.842 1.00 92.31 100 LEU A N 1
ATOM 794 C CA . LEU A 1 100 ? -10.400 4.808 -8.545 1.00 92.31 100 LEU A CA 1
ATOM 795 C C . LEU A 1 100 ? -10.977 5.983 -7.746 1.00 92.31 100 LEU A C 1
ATOM 797 O O . LEU A 1 100 ? -11.423 6.973 -8.322 1.00 92.31 100 LEU A O 1
ATOM 801 N N . LYS A 1 101 ? -10.971 5.892 -6.419 1.00 95.19 101 LYS A N 1
ATOM 802 C CA . LYS A 1 101 ? -11.397 6.972 -5.538 1.00 95.19 101 LYS A CA 1
ATOM 803 C C . LYS A 1 101 ? -10.235 7.354 -4.626 1.00 95.19 101 LYS A C 1
ATOM 805 O O . LYS A 1 101 ? -9.988 6.657 -3.638 1.00 95.19 101 LYS A O 1
ATOM 810 N N . PRO A 1 102 ? -9.474 8.411 -4.966 1.00 93.19 102 PRO A N 1
ATOM 811 C CA . PRO A 1 102 ? -8.245 8.749 -4.253 1.00 93.19 102 PRO A CA 1
ATOM 812 C C . PRO A 1 102 ? -8.455 8.972 -2.753 1.00 93.19 102 PRO A C 1
ATOM 814 O O . PRO A 1 102 ? -7.675 8.461 -1.958 1.00 93.19 102 PRO A O 1
ATOM 817 N N . ALA A 1 103 ? -9.525 9.667 -2.350 1.00 93.94 103 ALA A N 1
ATOM 818 C CA . ALA A 1 103 ? -9.788 9.985 -0.944 1.00 93.94 103 ALA A CA 1
ATOM 819 C C . ALA A 1 103 ? -10.064 8.733 -0.096 1.00 93.94 103 ALA A C 1
ATOM 821 O O . ALA A 1 103 ? -9.420 8.517 0.929 1.00 93.94 103 ALA A O 1
ATOM 822 N N . GLU A 1 104 ? -10.970 7.869 -0.549 1.00 96.31 104 GLU A N 1
ATOM 823 C CA . GLU A 1 104 ? -11.270 6.597 0.107 1.00 96.31 104 GLU A CA 1
ATOM 824 C C . GLU A 1 104 ? -10.058 5.667 0.090 1.00 96.31 104 GLU A C 1
ATOM 826 O O . GLU A 1 104 ? -9.816 4.946 1.057 1.00 96.31 104 GLU A O 1
ATOM 831 N N . THR A 1 105 ? -9.270 5.705 -0.986 1.00 96.94 105 THR A N 1
ATOM 832 C CA . THR A 1 105 ? -8.035 4.929 -1.076 1.00 96.94 105 THR A CA 1
ATOM 833 C C . THR A 1 105 ? -6.994 5.406 -0.071 1.00 96.94 105 THR A C 1
ATOM 835 O O . THR A 1 105 ? -6.373 4.576 0.589 1.00 96.94 105 THR A O 1
ATOM 838 N N . ALA A 1 106 ? -6.816 6.717 0.085 1.00 96.31 106 ALA A N 1
ATOM 839 C CA . ALA A 1 106 ? -5.896 7.280 1.064 1.00 96.31 106 ALA A CA 1
ATOM 840 C C . ALA A 1 106 ? -6.304 6.899 2.493 1.00 96.31 106 ALA A C 1
ATOM 842 O O . ALA A 1 106 ? -5.448 6.482 3.266 1.00 96.31 106 ALA A O 1
ATOM 843 N N . LEU A 1 107 ? -7.603 6.934 2.811 1.00 95.62 107 LEU A N 1
ATOM 844 C CA . LEU A 1 107 ? -8.116 6.484 4.107 1.00 95.62 107 LEU A CA 1
ATOM 845 C C . LEU A 1 107 ? -7.877 4.983 4.337 1.00 95.62 107 LEU A C 1
ATOM 847 O O . LEU A 1 107 ? -7.430 4.583 5.406 1.00 95.62 107 LEU A O 1
ATOM 851 N N . ALA A 1 108 ? -8.149 4.135 3.342 1.00 95.75 108 ALA A N 1
ATOM 852 C CA . ALA A 1 108 ? -7.873 2.702 3.460 1.00 95.75 108 ALA A CA 1
ATOM 853 C C . ALA A 1 108 ? -6.370 2.417 3.607 1.00 95.75 108 ALA A C 1
ATOM 855 O O . ALA A 1 108 ? -5.979 1.556 4.391 1.00 95.75 108 ALA A O 1
ATOM 856 N N . THR A 1 109 ? -5.537 3.167 2.883 1.00 96.69 109 THR A N 1
ATOM 857 C CA . THR A 1 109 ? -4.074 3.098 2.982 1.00 96.69 109 THR A CA 1
ATOM 858 C C . THR A 1 109 ? -3.613 3.478 4.380 1.00 96.69 109 THR A C 1
ATOM 860 O O . THR A 1 109 ? -2.822 2.746 4.955 1.00 96.69 109 THR A O 1
ATOM 863 N N . GLU A 1 110 ? -4.137 4.567 4.943 1.00 96.19 110 GLU A N 1
ATOM 864 C CA . GLU A 1 110 ? -3.862 5.006 6.314 1.00 96.19 110 GLU A CA 1
ATOM 865 C C . GLU A 1 110 ? -4.194 3.913 7.332 1.00 96.19 110 GLU A C 1
ATOM 867 O O . GLU A 1 110 ? -3.311 3.482 8.065 1.00 96.19 110 GLU A O 1
ATOM 872 N N . LEU A 1 111 ? -5.431 3.404 7.320 1.00 94.81 111 LEU A N 1
ATOM 873 C CA . LEU A 1 111 ? -5.897 2.400 8.282 1.00 94.81 111 LEU A CA 1
ATOM 874 C C . LEU A 1 111 ? -5.078 1.105 8.230 1.00 94.81 111 LEU A C 1
ATOM 876 O O . LEU A 1 111 ? -4.760 0.517 9.261 1.00 94.81 111 LEU A O 1
ATOM 880 N N . VAL A 1 112 ? -4.763 0.634 7.022 1.00 94.62 112 VAL A N 1
ATOM 881 C CA . VAL A 1 112 ? -4.007 -0.610 6.848 1.00 94.62 112 VAL A CA 1
ATOM 882 C C . VAL A 1 112 ? -2.536 -0.396 7.173 1.00 94.62 112 VAL A C 1
ATOM 884 O O . VAL A 1 112 ? -1.937 -1.247 7.824 1.00 94.62 112 VAL A O 1
ATOM 887 N N . LEU A 1 113 ? -1.952 0.728 6.757 1.00 94.75 113 LEU A N 1
ATOM 888 C CA . LEU A 1 113 ? -0.567 1.048 7.075 1.00 94.75 113 LEU A CA 1
ATOM 889 C C . LEU A 1 113 ? -0.368 1.170 8.585 1.00 94.75 113 LEU A C 1
ATOM 891 O O . LEU A 1 113 ? 0.597 0.614 9.090 1.00 94.75 113 LEU A O 1
ATOM 895 N N . ASP A 1 114 ? -1.281 1.826 9.300 1.00 94.50 114 ASP A N 1
ATOM 896 C CA . ASP A 1 114 ? -1.195 1.995 10.754 1.00 94.50 114 ASP A CA 1
ATOM 897 C C . ASP A 1 114 ? -1.148 0.637 11.465 1.00 94.50 114 ASP A C 1
ATOM 899 O O . ASP A 1 114 ? -0.194 0.323 12.177 1.00 94.50 114 ASP A O 1
ATOM 903 N N . ALA A 1 115 ? -2.095 -0.248 11.136 1.00 91.44 115 ALA A N 1
ATOM 904 C CA . ALA A 1 115 ? -2.135 -1.606 11.673 1.00 91.44 115 ALA A CA 1
ATOM 905 C C . ALA A 1 115 ? -0.865 -2.419 11.354 1.00 91.44 115 ALA A C 1
ATOM 907 O O . ALA A 1 115 ? -0.383 -3.180 12.195 1.00 91.44 115 ALA A O 1
ATOM 908 N N . LEU A 1 116 ? -0.306 -2.267 10.148 1.00 89.81 116 LEU A N 1
ATOM 909 C CA . LEU A 1 116 ? 0.934 -2.944 9.765 1.00 89.81 116 LEU A CA 1
ATOM 910 C C . LEU A 1 116 ? 2.144 -2.397 10.525 1.00 89.81 116 LEU A C 1
ATOM 912 O O . LEU A 1 116 ? 2.972 -3.178 10.989 1.00 89.81 116 LEU A O 1
ATOM 916 N N . LEU A 1 117 ? 2.246 -1.075 10.670 1.00 90.56 117 LEU A N 1
ATOM 917 C CA . LEU A 1 117 ? 3.330 -0.435 11.408 1.00 90.56 117 LEU A CA 1
ATOM 918 C C . LEU A 1 117 ? 3.285 -0.812 12.893 1.00 90.56 117 LEU A C 1
ATOM 920 O O . LEU A 1 117 ? 4.333 -1.090 13.475 1.00 90.56 117 LEU A O 1
ATOM 924 N N . GLU A 1 118 ? 2.099 -0.881 13.504 1.00 89.12 118 GLU A N 1
ATOM 925 C CA . GLU A 1 118 ? 1.943 -1.391 14.869 1.00 89.12 118 GLU A CA 1
ATOM 926 C C . GLU A 1 118 ? 2.469 -2.824 15.012 1.00 89.12 118 GLU A C 1
ATOM 928 O O . GLU A 1 118 ? 3.238 -3.110 15.931 1.00 89.12 118 GLU A O 1
ATOM 933 N N . GLU A 1 119 ? 2.086 -3.723 14.104 1.00 86.75 119 GLU A N 1
ATOM 934 C CA . GLU A 1 119 ? 2.485 -5.133 14.159 1.00 86.75 119 GLU A CA 1
ATOM 935 C C . GLU A 1 119 ? 3.995 -5.319 13.946 1.00 86.75 119 GLU A C 1
ATOM 937 O O . GLU A 1 119 ? 4.648 -6.092 14.655 1.00 86.75 119 GLU A O 1
ATOM 942 N N . MET A 1 120 ? 4.576 -4.555 13.017 1.00 85.69 120 MET A N 1
ATOM 943 C CA . MET A 1 120 ? 6.021 -4.532 12.778 1.00 85.69 120 MET A CA 1
ATOM 944 C C . MET A 1 120 ? 6.800 -3.993 13.981 1.00 85.69 120 MET A C 1
ATOM 946 O O . MET A 1 120 ? 7.893 -4.470 14.254 1.00 85.69 120 MET A O 1
ATOM 950 N N . ASN A 1 121 ? 6.247 -3.037 14.730 1.00 82.94 121 ASN A N 1
ATOM 951 C CA . ASN A 1 121 ? 6.875 -2.537 15.955 1.00 82.94 121 ASN A CA 1
ATOM 952 C C . ASN A 1 121 ? 6.729 -3.508 17.143 1.00 82.94 121 ASN A C 1
ATOM 954 O O . ASN A 1 121 ? 7.525 -3.446 18.080 1.00 82.94 121 ASN A O 1
ATOM 958 N N . ARG A 1 122 ? 5.714 -4.386 17.138 1.00 81.25 122 ARG A N 1
ATOM 959 C CA . ARG A 1 122 ? 5.499 -5.412 18.179 1.00 81.25 122 ARG A CA 1
ATOM 960 C C . ARG A 1 122 ? 6.395 -6.637 18.012 1.00 81.25 122 ARG A C 1
ATOM 962 O O . ARG A 1 122 ? 6.683 -7.302 19.007 1.00 81.25 122 ARG A O 1
ATOM 969 N N . THR A 1 123 ? 6.807 -6.939 16.784 1.00 62.34 123 THR A N 1
ATOM 970 C CA . THR A 1 123 ? 7.601 -8.128 16.456 1.00 62.34 123 THR A CA 1
ATOM 971 C C . THR A 1 123 ? 9.074 -7.723 16.283 1.00 62.34 123 THR A C 1
ATOM 973 O O . THR A 1 123 ? 9.380 -7.077 15.283 1.00 62.34 123 THR A O 1
ATOM 976 N N . PRO A 1 124 ? 9.967 -8.018 17.251 1.00 49.44 124 PRO A N 1
ATOM 977 C CA . PRO A 1 124 ? 11.373 -7.601 17.210 1.00 49.44 124 PRO A CA 1
ATOM 978 C C . PRO A 1 124 ? 12.206 -8.334 16.151 1.00 49.44 124 PRO A C 1
ATOM 980 O O . PRO A 1 124 ? 11.895 -9.511 15.847 1.00 49.44 124 PRO A O 1
#

Sequence (124 aa):
MVFGPSAPAISRSTIVHDPFDEEAFEEILPKAAGLRLLLAESRVPLAQQLAFDLFCSFYKYFVKLRSPSEIAPECQGHRDLLARALELREHSKLRAFTRLKPAETALATELVLDALLEEMNRTP

pLDDT: mean 89.03, std 11.83, range [37.69, 97.25]

Organism: NCBI:txid2569760

Foldseek 3Di:
DDPDPDQQAADAAFKDDDVVLVVLCVVCVVVLPLLVVCVVPFPDPPLVSLLSNQLQLQAEPDIDTDDPSNYDPSNVVSNVVVVVLSPDPVSVVQSVVRYNPSNSSSVSSSVVSVVVSVVVVVPD